Protein 6JL3 (pdb70)

Foldseek 3Di:
DWAKEKEQEPPRDIDIDTHDQFDFPLVVLVVVVVVDVAHSVFKFKADPRDGGDGGGTNVVVVDHHPYYIYIYTD

Radius of gyration: 10.92 Å; Cα contacts (8 Å, |Δi|>4): 133; chains: 1; bounding box: 20×30×27 Å

Organism: Plasmodium falciparum (isolate 3D7) (NCBI:txid36329)

Structure (mmCIF, N/CA/C/O backbone):
data_6JL3
#
_entry.id   6JL3
#
_cell.length_a   70.927
_cell.length_b   70.927
_cell.length_c   28.122
_cell.angle_alpha   90.000
_cell.angle_beta   90.000
_cell.angle_gamma   90.000
#
_symmetry.space_group_name_H-M   'P 41 21 2'
#
loop_
_entity.id
_entity.type
_entity.pdbx_description
1 polymer 'Ubiquitin domain-containing protein DSK2,putative'
2 water water
#
loop_
_atom_site.group_PDB
_atom_site.id
_atom_site.type_symbol
_atom_site.label_atom_id
_atom_site.label_alt_id
_atom_site.label_comp_id
_atom_site.label_asym_id
_atom_site.label_entity_id
_atom_site.label_seq_id
_atom_site.pdbx_PDB_ins_code
_atom_site.Cartn_x
_atom_site.Cartn_y
_atom_site.Cartn_z
_atom_site.occupancy
_atom_site.B_iso_or_equiv
_atom_site.auth_seq_id
_atom_site.auth_comp_id
_atom_site.auth_asym_id
_atom_site.auth_atom_id
_atom_site.pdbx_PDB_model_num
ATOM 1 N N . MET A 1 3 ? 32.381 70.536 17.388 1.00 31.96 3 MET A N 1
ATOM 2 C CA . MET A 1 3 ? 33.685 70.656 16.746 1.00 29.20 3 MET A CA 1
ATOM 3 C C . MET A 1 3 ? 34.169 69.303 16.254 1.00 23.29 3 MET A C 1
ATOM 4 O O . MET A 1 3 ? 33.983 68.273 16.911 1.00 25.57 3 MET A O 1
ATOM 17 N N . VAL A 1 4 ? 34.808 69.312 15.092 1.00 18.54 4 VAL A N 1
ATOM 18 C CA . VAL A 1 4 ? 35.249 68.080 14.460 1.00 15.28 4 VAL A CA 1
ATOM 19 C C . VAL A 1 4 ? 36.763 68.096 14.290 1.00 13.92 4 VAL A C 1
ATOM 20 O O . VAL A 1 4 ? 37.412 69.146 14.275 1.00 17.18 4 VAL A O 1
ATOM 33 N N . ILE A 1 5 ? 37.318 66.888 14.190 1.00 12.23 5 ILE A N 1
ATOM 34 C CA . ILE A 1 5 ? 38.717 66.648 13.882 1.00 11.68 5 ILE A CA 1
ATOM 35 C C . ILE A 1 5 ? 38.765 65.805 12.610 1.00 11.74 5 ILE A C 1
ATOM 36 O O . ILE A 1 5 ? 37.823 65.084 12.281 1.00 12.96 5 ILE A O 1
ATOM 52 N N . ASN A 1 6 ? 39.886 65.883 11.904 1.00 11.35 6 ASN A N 1
ATOM 53 C CA . ASN A 1 6 ? 40.084 65.056 10.724 1.00 11.06 6 ASN A CA 1
ATOM 54 C C . ASN A 1 6 ? 40.815 63.774 11.095 1.00 11.41 6 ASN A C 1
ATOM 55 O O . ASN A 1 6 ? 41.793 63.793 11.847 1.00 13.98 6 ASN A O 1
ATOM 66 N N . VAL A 1 7 ? 40.325 62.657 10.568 1.00 9.95 7 VAL A N 1
ATOM 67 C CA . VAL A 1 7 ? 40.995 61.370 10.670 1.00 10.80 7 VAL A CA 1
ATOM 68 C C . VAL A 1 7 ? 41.087 60.783 9.269 1.00 10.18 7 VAL A C 1
ATOM 69 O O . VAL A 1 7 ? 40.093 60.752 8.531 1.00 11.22 7 VAL A O 1
ATOM 82 N N . SER A 1 8 ? 42.282 60.346 8.895 1.00 10.09 8 SER A N 1
ATOM 83 C CA . SER A 1 8 ? 42.527 59.739 7.601 1.00 10.38 8 SER A CA 1
ATOM 84 C C . SER A 1 8 ? 42.590 58.227 7.749 1.00 10.53 8 SER A C 1
ATOM 85 O O . SER A 1 8 ? 43.016 57.704 8.780 1.00 12.17 8 SER A O 1
ATOM 93 N N . PHE A 1 9 ? 42.167 57.532 6.700 1.00 9.84 9 PHE A N 1
ATOM 94 C CA . PHE A 1 9 ? 42.189 56.082 6.659 1.00 10.08 9 PHE A CA 1
ATOM 95 C C . PHE A 1 9 ? 42.994 55.595 5.469 1.00 10.88 9 PHE A C 1
ATOM 96 O O . PHE A 1 9 ? 42.832 56.091 4.345 1.00 13.51 9 PHE A O 1
ATOM 113 N N . LYS A 1 10 ? 43.858 54.622 5.728 1.00 10.32 10 LYS A N 1
ATOM 114 C CA . LYS A 1 10 ? 44.505 53.821 4.703 1.00 11.00 10 LYS A CA 1
ATOM 115 C C . LYS A 1 10 ? 43.818 52.466 4.710 1.00 10.40 10 LYS A C 1
ATOM 116 O O . LYS A 1 10 ? 43.809 51.775 5.741 1.00 11.99 10 LYS A O 1
ATOM 135 N N . VAL A 1 11 ? 43.216 52.112 3.577 1.00 10.21 11 VAL A N 1
ATOM 136 C CA . VAL A 1 11 ? 42.388 50.924 3.445 1.00 10.67 11 VAL A CA 1
ATOM 137 C C . VAL A 1 11 ? 43.071 49.946 2.503 1.00 11.05 11 VAL A C 1
ATOM 138 O O . VAL A 1 11 ? 43.660 50.351 1.491 1.00 11.50 11 VAL A O 1
ATOM 151 N N . THR A 1 12 ? 42.959 48.651 2.820 1.00 11.02 12 THR A N 1
ATOM 152 C CA . THR A 1 12 ? 43.508 47.615 1.957 1.00 11.79 12 THR A CA 1
ATOM 153 C C . THR A 1 12 ? 43.096 47.863 0.511 1.00 11.85 12 THR A C 1
ATOM 154 O O . THR A 1 12 ? 41.966 48.279 0.224 1.00 13.06 12 THR A O 1
ATOM 165 N N . GLY A 1 13 ? 44.020 47.599 -0.406 1.00 12.62 13 GLY A N 1
ATOM 166 C CA . GLY A 1 13 ? 43.779 47.844 -1.809 1.00 13.38 13 GLY A CA 1
ATOM 167 C C . GLY A 1 13 ? 44.160 49.221 -2.283 1.00 15.04 13 GLY A C 1
ATOM 168 O O . GLY A 1 13 ? 43.667 49.654 -3.332 1.00 16.47 13 GLY A O 1
ATOM 172 N N . GLY A 1 14 ? 45.013 49.928 -1.551 1.00 15.10 14 GLY A N 1
ATOM 173 C CA . GLY A 1 14 ? 45.505 51.215 -2.007 1.00 15.95 14 GLY A CA 1
ATOM 174 C C . GLY A 1 14 ? 44.463 52.310 -2.027 1.00 15.06 14 GLY A C 1
ATOM 175 O O . GLY A 1 14 ? 44.483 53.169 -2.916 1.00 18.36 14 GLY A O 1
ATOM 179 N N . LYS A 1 15 ? 43.561 52.313 -1.056 1.00 12.71 15 LYS A N 1
ATOM 180 C CA . LYS A 1 15 ? 42.488 53.288 -0.973 1.00 11.16 15 LYS A CA 1
ATOM 181 C C . LYS A 1 15 ? 42.717 54.195 0.230 1.00 10.35 15 LYS A C 1
ATOM 182 O O . LYS A 1 15 ? 43.232 53.767 1.273 1.00 12.16 15 LYS A O 1
ATOM 201 N N . GLU A 1 16 ? 42.354 55.4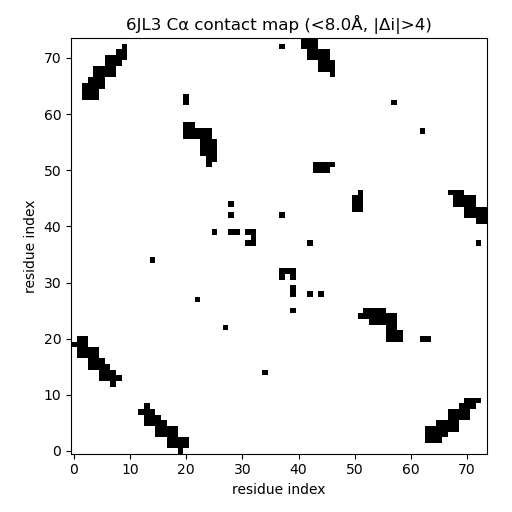64 0.076 1.00 10.02 16 GLU A N 1
ATOM 202 C CA . GLU A 1 16 ? 42.527 56.445 1.135 1.00 10.30 16 GLU A CA 1
ATOM 203 C C . GLU A 1 16 ? 41.366 57.428 1.141 1.00 10.28 16 GLU A C 1
ATOM 204 O O . GLU A 1 16 ? 40.903 57.851 0.079 1.00 11.42 16 GLU A O 1
ATOM 216 N N . PHE A 1 17 ? 40.913 57.791 2.337 1.00 9.88 17 PHE A N 1
ATOM 217 C CA . PHE A 1 17 ? 39.937 58.863 2.494 1.00 10.26 17 PHE A CA 1
ATOM 218 C C . PHE A 1 17 ? 40.137 59.507 3.857 1.00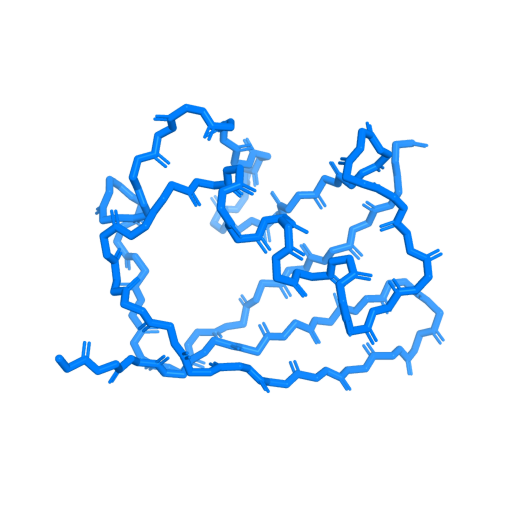 9.90 17 PHE A C 1
ATOM 219 O O . PHE A 1 17 ? 40.713 58.907 4.767 1.00 10.86 17 PHE A O 1
ATOM 236 N N . THR A 1 18 ? 39.647 60.740 3.985 1.00 10.12 18 THR A N 1
ATOM 237 C CA . THR A 1 18 ? 39.689 61.487 5.237 1.00 10.08 18 THR A CA 1
ATOM 238 C C . THR A 1 18 ? 38.276 61.933 5.575 1.00 10.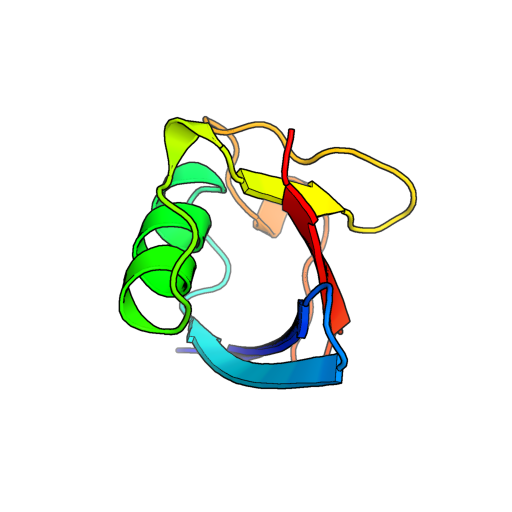74 18 THR A C 1
ATOM 239 O O . THR A 1 18 ? 37.519 62.328 4.685 1.00 12.72 18 THR A O 1
ATOM 250 N N . VAL A 1 19 ? 37.920 61.846 6.860 1.00 10.55 19 VAL A N 1
ATOM 251 C CA . VAL A 1 19 ? 36.627 62.302 7.351 1.00 10.68 19 VAL A CA 1
ATOM 252 C C . VAL A 1 19 ? 36.824 63.269 8.511 1.00 9.93 19 VAL A C 1
ATOM 253 O O . VAL A 1 19 ? 37.835 63.243 9.212 1.00 12.76 19 VAL A O 1
ATOM 266 N N . ALA A 1 20 ? 35.828 64.123 8.707 1.00 10.02 20 ALA A N 1
ATOM 267 C CA . ALA A 1 20 ? 35.774 65.041 9.838 1.00 10.29 20 ALA A CA 1
ATOM 268 C C . ALA A 1 20 ? 34.728 64.508 10.806 1.00 10.53 20 ALA A C 1
ATOM 269 O O . ALA A 1 20 ? 33.551 64.398 10.450 1.00 11.63 20 ALA A O 1
ATOM 276 N N . ILE A 1 21 ? 35.164 64.170 12.016 1.00 11.41 21 ILE A N 1
ATOM 277 C CA . ILE A 1 21 ? 34.337 63.466 12.980 1.00 11.70 21 ILE A CA 1
ATOM 278 C C . ILE A 1 21 ? 34.402 64.171 14.330 1.00 12.52 21 ILE A C 1
ATOM 279 O O . ILE A 1 21 ? 35.374 64.862 14.652 1.00 12.98 21 ILE A O 1
ATOM 295 N N . GLU A 1 22 ? 33.361 63.981 15.127 1.00 13.85 22 GLU A N 1
ATOM 296 C CA . GLU A 1 22 ? 33.426 64.387 16.525 1.00 16.38 22 GLU A CA 1
ATOM 297 C C . GLU A 1 22 ? 34.346 63.426 17.266 1.00 16.11 22 GLU A C 1
ATOM 298 O O . GLU A 1 22 ? 34.212 62.211 17.109 1.00 17.33 22 GLU A O 1
ATOM 310 N N . PRO A 1 23 ? 35.284 63.926 18.083 1.00 16.97 23 PRO A N 1
ATOM 311 C CA . PRO A 1 23 ? 36.287 63.025 18.678 1.00 19.99 23 PRO A CA 1
ATOM 312 C C . PRO A 1 23 ? 35.732 62.028 19.679 1.00 20.78 23 PRO A C 1
ATOM 313 O O . PRO A 1 23 ? 36.448 61.077 20.019 1.00 23.65 23 PRO A O 1
ATOM 324 N N . ASP A 1 24 ? 34.495 62.193 20.150 1.00 19.88 24 ASP A N 1
ATOM 325 C CA . ASP A 1 24 ? 33.941 61.304 21.165 1.00 21.02 24 ASP A CA 1
ATOM 326 C C . ASP A 1 24 ? 32.933 60.296 20.615 1.00 20.80 24 ASP A C 1
ATOM 327 O O . ASP A 1 24 ? 32.277 59.609 21.403 1.00 21.63 24 ASP A O 1
ATOM 336 N N . ILE A 1 25 ? 32.799 60.174 19.293 1.00 15.96 25 ILE A N 1
ATOM 337 C CA . ILE A 1 25 ? 31.964 59.102 18.756 1.00 14.01 25 ILE A CA 1
ATOM 338 C C . ILE A 1 25 ? 32.581 57.753 19.140 1.00 12.57 25 ILE A C 1
ATOM 339 O O . ILE A 1 25 ? 33.751 57.658 19.524 1.00 14.25 25 ILE A O 1
ATOM 355 N N . THR A 1 26 ? 31.783 56.697 19.027 1.00 11.86 26 THR A N 1
ATOM 356 C CA . THR A 1 26 ? 32.312 55.375 19.331 1.00 11.83 26 THR A CA 1
ATOM 357 C C . THR A 1 26 ? 33.011 54.783 18.107 1.00 10.89 26 THR A C 1
ATOM 358 O O . THR A 1 26 ? 32.843 55.241 16.968 1.00 10.94 26 THR A O 1
ATOM 369 N N . VAL A 1 27 ? 33.775 53.715 18.352 1.00 10.62 27 VAL A N 1
ATOM 370 C CA . VAL A 1 27 ? 34.384 52.952 17.264 1.00 11.04 27 VAL A CA 1
ATOM 371 C C . VAL A 1 27 ? 33.323 52.438 16.296 1.00 11.28 27 VAL A C 1
ATOM 372 O O . VAL A 1 27 ? 33.505 52.482 15.072 1.00 10.80 27 VAL A O 1
ATOM 385 N N . LEU A 1 28 ? 32.200 51.946 16.820 1.00 11.16 28 LEU A N 1
ATOM 386 C CA . LEU A 1 28 ? 31.120 51.492 15.948 1.00 11.86 28 LEU A CA 1
ATOM 387 C C . LEU A 1 28 ? 30.582 52.639 15.092 1.00 11.72 28 LEU A C 1
ATOM 388 O O . LEU A 1 28 ? 30.341 52.464 13.889 1.00 11.89 28 LEU A O 1
ATOM 404 N N . ASP A 1 29 ? 30.391 53.821 15.690 1.00 11.44 29 ASP A N 1
ATOM 405 C CA . ASP A 1 29 ? 30.000 54.996 14.912 1.00 12.16 29 ASP A CA 1
ATOM 406 C C . ASP A 1 29 ? 30.987 55.236 13.773 1.00 10.96 29 ASP A C 1
ATOM 407 O O . ASP A 1 29 ? 30.593 55.572 12.648 1.00 11.12 29 ASP A O 1
ATOM 416 N N . LEU A 1 30 ? 32.285 55.123 14.075 1.00 10.14 30 LEU A N 1
ATOM 417 C CA . LEU A 1 30 ? 33.324 55.343 13.074 1.00 10.11 30 LEU A CA 1
ATOM 418 C C . LEU A 1 30 ? 33.278 54.285 11.980 1.00 9.52 30 LEU A C 1
ATOM 419 O O . LEU A 1 30 ? 33.470 54.609 10.806 1.00 10.22 30 LEU A O 1
ATOM 435 N N . LYS A 1 31 ? 33.009 53.023 12.329 1.00 9.77 31 LYS A N 1
ATOM 436 C CA . LYS A 1 31 ? 32.838 51.993 11.309 1.00 10.40 31 LYS A CA 1
ATOM 437 C C . LYS A 1 31 ? 31.656 52.311 10.398 1.00 10.31 31 LYS A C 1
ATOM 438 O O . LYS A 1 31 ? 31.716 52.083 9.183 1.00 10.30 31 LYS A O 1
ATOM 457 N N . LYS A 1 32 ? 30.558 52.814 10.963 1.00 10.27 32 LYS A N 1
ATOM 458 C CA . LYS A 1 32 ? 29.413 53.193 10.139 1.00 10.76 32 LYS A CA 1
ATOM 459 C C . LYS A 1 32 ? 29.796 54.287 9.150 1.00 11.28 32 LYS A C 1
ATOM 460 O O . LYS A 1 32 ? 29.375 54.257 7.985 1.00 11.76 32 LYS A O 1
ATOM 479 N N . ILE A 1 33 ? 30.609 55.254 9.586 1.00 10.19 33 ILE A N 1
ATOM 480 C CA . ILE A 1 33 ? 31.132 56.266 8.675 1.00 10.86 33 ILE A CA 1
ATOM 481 C C . ILE A 1 33 ? 31.989 55.612 7.595 1.00 10.57 33 ILE A C 1
ATOM 482 O O . ILE A 1 33 ? 31.853 55.908 6.401 1.00 10.91 33 ILE A O 1
ATOM 498 N N . CYS A 1 34 ? 32.886 54.708 7.988 1.00 10.21 34 CYS A N 1
ATOM 499 C CA . CYS A 1 34 ? 33.762 54.059 7.019 1.00 10.33 34 CYS A CA 1
ATOM 500 C C . CYS A 1 34 ? 32.957 53.307 5.967 1.00 10.66 34 CYS A C 1
ATOM 501 O O . CYS A 1 34 ? 33.312 53.313 4.778 1.00 10.78 34 CYS A O 1
ATOM 509 N N . ALA A 1 35 ? 31.867 52.648 6.382 1.00 10.47 35 ALA A N 1
ATOM 510 C CA . ALA A 1 35 ? 31.060 51.880 5.442 1.00 11.89 35 ALA A CA 1
ATOM 511 C C . ALA A 1 35 ? 30.359 52.770 4.425 1.00 11.29 35 ALA A C 1
ATOM 512 O O . ALA A 1 35 ? 30.005 52.288 3.347 1.00 13.51 35 ALA A O 1
ATOM 519 N N . GLU A 1 36 ? 30.153 54.046 4.740 1.00 10.88 36 GLU A N 1
ATOM 520 C CA . GLU A 1 36 ? 29.611 55.005 3.785 1.00 11.55 36 GLU A CA 1
ATOM 521 C C . GLU A 1 36 ? 30.681 55.600 2.880 1.00 12.44 36 GLU A C 1
ATOM 522 O O . GLU A 1 36 ? 30.345 56.392 1.992 1.00 15.04 36 GLU A O 1
ATOM 534 N N . HIS A 1 37 ? 31.946 55.209 3.064 1.00 10.94 37 HIS A N 1
ATOM 535 C CA . HIS A 1 37 ? 33.050 55.681 2.239 1.00 11.00 37 HIS A CA 1
ATOM 536 C C . HIS A 1 37 ? 33.782 54.597 1.459 1.00 11.31 37 HIS A C 1
ATOM 537 O O . HIS A 1 37 ? 34.420 54.925 0.454 1.00 13.82 37 HIS A O 1
ATOM 551 N N . VAL A 1 38 ? 33.728 53.331 1.885 1.00 10.80 38 VAL A N 1
ATOM 552 C CA . VAL A 1 38 ? 34.402 52.232 1.206 1.00 10.91 38 VAL A CA 1
ATOM 553 C C . VAL A 1 38 ? 33.511 51.001 1.283 1.00 11.78 38 VAL A C 1
ATOM 554 O O . VAL A 1 38 ? 32.619 50.900 2.127 1.00 13.58 38 VAL A O 1
ATOM 567 N N . ASP A 1 39 ? 33.779 50.048 0.390 1.00 12.82 39 ASP A N 1
ATOM 568 C CA . ASP A 1 39 ? 32.936 48.863 0.239 1.00 14.73 39 ASP A CA 1
ATOM 569 C C . ASP A 1 39 ? 33.378 47.743 1.180 1.00 15.48 39 ASP A C 1
ATOM 570 O O . ASP A 1 39 ? 33.731 46.640 0.758 1.00 17.28 39 ASP A O 1
ATOM 579 N N . ILE A 1 40 ? 33.354 48.041 2.484 1.00 14.13 40 ILE A N 1
ATOM 580 C CA . ILE A 1 40 ? 33.570 47.048 3.523 1.00 14.05 40 ILE A CA 1
ATOM 581 C C . ILE A 1 40 ? 32.439 47.208 4.528 1.00 13.92 40 ILE A C 1
ATOM 582 O O . ILE A 1 40 ? 32.316 48.267 5.154 1.00 14.25 40 ILE A O 1
ATOM 598 N N . PRO A 1 41 ? 31.586 46.203 4.726 1.00 14.70 41 PRO A N 1
ATOM 599 C CA . PRO A 1 41 ? 30.485 46.349 5.682 1.00 16.20 41 PRO A CA 1
ATOM 600 C C . PRO A 1 41 ? 31.010 46.393 7.107 1.00 14.02 41 PRO A C 1
ATOM 601 O O . PRO A 1 41 ? 32.093 45.896 7.424 1.00 13.80 41 PRO A O 1
ATOM 612 N N . VAL A 1 42 ? 30.201 46.992 7.982 1.00 14.87 42 VAL A N 1
ATOM 613 C CA . VAL A 1 42 ? 30.641 47.268 9.349 1.00 14.85 42 VAL A CA 1
ATOM 614 C C . VAL A 1 42 ? 31.190 46.014 10.012 1.00 13.70 42 VAL A C 1
ATOM 615 O O . VAL A 1 42 ? 32.239 46.042 10.666 1.00 13.80 42 VAL A O 1
ATOM 628 N N . GLU A 1 43 ? 30.477 44.902 9.877 1.00 14.01 43 GLU A N 1
ATOM 629 C CA . GLU A 1 43 ? 30.835 43.690 10.601 1.00 15.34 43 GLU A CA 1
ATOM 630 C C . GLU A 1 43 ? 32.144 43.076 10.118 1.00 15.35 43 GLU A C 1
ATOM 631 O O . GLU A 1 43 ? 32.752 42.297 10.859 1.00 17.20 43 GLU A O 1
ATOM 643 N N . ALA A 1 44 ? 32.602 43.413 8.912 1.00 14.32 44 ALA A N 1
ATOM 644 C CA . ALA A 1 44 ? 33.871 42.902 8.402 1.00 14.86 44 ALA A CA 1
ATOM 645 C C . ALA A 1 44 ? 35.041 43.839 8.665 1.00 13.34 44 ALA A C 1
ATOM 646 O O . ALA A 1 44 ? 36.188 43.468 8.397 1.00 17.09 44 ALA A O 1
ATOM 653 N N . GLN A 1 45 ? 34.781 45.044 9.163 1.00 11.36 45 GLN A N 1
ATOM 654 C CA . GLN A 1 45 ? 35.834 46.024 9.343 1.00 10.45 45 GLN A CA 1
ATOM 655 C C . GLN A 1 45 ? 36.620 45.787 10.618 1.00 10.85 45 GLN A C 1
ATOM 656 O O . GLN A 1 45 ? 36.051 45.500 11.680 1.00 12.04 45 GLN A O 1
ATOM 670 N N . ARG A 1 46 ? 37.931 45.987 10.526 1.00 9.83 46 ARG A N 1
ATOM 671 C CA . ARG A 1 46 ? 38.789 46.085 11.704 1.00 10.07 46 ARG A CA 1
ATOM 672 C C . ARG A 1 46 ? 39.560 47.392 11.580 1.00 10.09 46 ARG A C 1
ATOM 673 O O . ARG A 1 46 ? 40.265 47.609 10.580 1.00 10.51 46 ARG A O 1
ATOM 694 N N . ILE A 1 47 ? 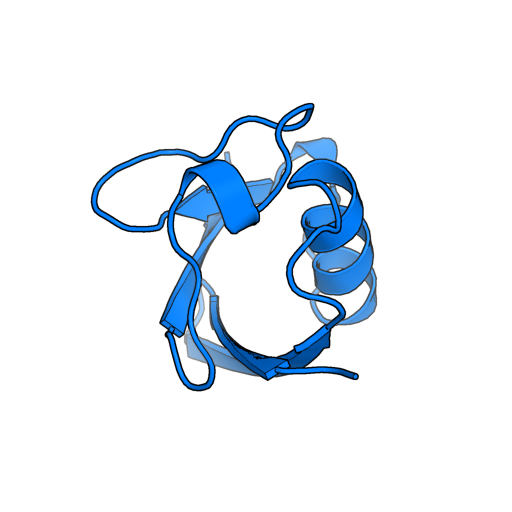39.381 48.286 12.555 1.00 9.14 47 ILE A N 1
ATOM 695 C CA . ILE A 1 47 ? 40.093 49.558 12.587 1.00 9.05 47 ILE A CA 1
ATOM 696 C C . ILE A 1 47 ? 41.328 49.396 13.461 1.00 9.23 47 ILE A C 1
ATOM 697 O O . ILE A 1 47 ? 41.227 49.014 14.641 1.00 9.66 47 ILE A O 1
ATOM 713 N N . ILE A 1 48 ? 42.495 49.679 12.878 1.00 8.91 48 ILE A N 1
ATOM 714 C CA . ILE A 1 48 ? 43.790 49.480 13.518 1.00 9.08 48 ILE A CA 1
ATOM 715 C C . ILE A 1 48 ? 44.383 50.851 13.813 1.00 8.82 48 ILE A C 1
ATOM 716 O O . ILE A 1 48 ? 44.531 51.678 12.909 1.00 9.29 48 ILE A O 1
ATOM 732 N N . PHE A 1 49 ? 44.746 51.076 15.071 1.00 9.35 49 PHE A N 1
ATOM 733 C CA . PHE A 1 49 ? 45.254 52.368 15.526 1.00 9.24 49 PHE A CA 1
ATOM 734 C C . PHE A 1 49 ? 46.061 52.123 16.789 1.00 9.47 49 PHE A C 1
ATOM 735 O O . PHE A 1 49 ? 45.635 51.352 17.661 1.00 9.55 49 PHE A O 1
ATOM 752 N N . LYS A 1 50 ? 47.244 52.731 16.860 1.00 10.22 50 LYS A N 1
ATOM 753 C CA . LYS A 1 50 ? 48.118 52.585 18.030 1.00 10.57 50 LYS A CA 1
ATOM 754 C C . LYS A 1 50 ? 48.365 51.117 18.375 1.00 11.47 50 LYS A C 1
ATOM 755 O O . LYS A 1 50 ? 48.409 50.721 19.547 1.00 12.81 50 LYS A O 1
ATOM 774 N N . GLY A 1 51 ? 48.541 50.304 17.336 1.00 10.72 51 GLY A N 1
ATOM 775 C CA . GLY A 1 51 ? 48.896 48.914 17.510 1.00 12.79 51 GLY A CA 1
ATOM 776 C C . GLY A 1 51 ? 47.776 48.039 18.008 1.00 12.64 51 GLY A C 1
ATOM 777 O O . GLY A 1 51 ? 48.033 46.925 18.476 1.00 17.40 51 GLY A O 1
ATOM 781 N N . LYS A 1 52 ? 46.538 48.502 17.921 1.00 10.83 52 LYS A N 1
ATOM 782 C CA . LYS A 1 52 ? 45.415 47.766 18.465 1.00 11.72 52 LYS A CA 1
ATOM 783 C C . LYS A 1 52 ? 44.258 47.708 17.481 1.00 10.64 52 LYS A C 1
ATOM 784 O O . LYS A 1 52 ? 44.108 48.568 16.611 1.00 10.67 52 LYS A O 1
ATOM 803 N N . ILE A 1 53 ? 43.434 46.680 17.654 1.00 10.46 53 ILE A N 1
ATOM 804 C CA . ILE A 1 53 ? 42.126 46.590 17.021 1.00 10.49 53 ILE A CA 1
ATOM 805 C C . ILE A 1 53 ? 41.153 47.338 17.927 1.00 11.04 53 ILE A C 1
ATOM 806 O O . ILE A 1 53 ? 40.895 46.905 19.051 1.00 11.84 53 ILE A O 1
ATOM 822 N N . LEU A 1 54 ? 40.626 48.470 17.463 1.00 10.15 54 LEU A N 1
ATOM 823 C CA . LEU A 1 54 ? 39.780 49.279 18.330 1.00 10.21 54 LEU A CA 1
ATOM 824 C C . LEU A 1 54 ? 38.446 48.582 18.585 1.00 10.70 54 LEU A C 1
ATOM 825 O O . LEU A 1 54 ? 37.925 47.860 17.733 1.00 11.74 54 LEU A O 1
ATOM 841 N N . LYS A 1 55 ? 37.891 48.817 19.777 1.00 11.66 55 LYS A N 1
ATOM 842 C CA . LYS A 1 55 ? 36.720 48.092 20.271 1.00 12.36 55 LYS A CA 1
ATOM 843 C C . LYS A 1 55 ? 35.432 48.889 20.061 1.00 11.70 55 LYS A C 1
ATOM 844 O O . LYS A 1 55 ? 35.331 50.046 20.486 1.00 11.70 55 LYS A O 1
ATOM 863 N N . ASP A 1 56 ? 34.426 48.221 19.485 1.00 13.35 56 ASP A N 1
ATOM 864 C CA . ASP A 1 56 ? 33.220 48.865 18.967 1.00 13.59 56 ASP A CA 1
ATOM 865 C C . ASP A 1 56 ? 32.574 49.834 19.950 1.00 13.49 56 ASP A C 1
ATOM 866 O O . ASP A 1 56 ? 32.132 50.923 19.564 1.00 13.34 56 ASP A O 1
ATOM 875 N N . LYS A 1 57 ? 32.397 49.410 21.202 1.00 13.79 57 LYS A N 1
ATOM 876 C CA . LYS A 1 57 ? 31.574 50.178 22.136 1.00 14.38 57 LYS A CA 1
ATOM 877 C C . LYS A 1 57 ? 32.299 51.374 22.733 1.00 13.85 57 LYS A C 1
ATOM 878 O O . LYS A 1 57 ? 31.672 52.167 23.443 1.00 17.53 57 LYS A O 1
ATOM 897 N N . GLU A 1 58 ? 33.580 51.547 22.442 1.00 12.25 58 GLU A N 1
ATOM 898 C CA . GLU A 1 58 ? 34.376 52.548 23.127 1.00 12.41 58 GLU A CA 1
ATOM 899 C C . GLU A 1 58 ? 34.420 53.865 22.371 1.00 12.08 58 GLU A C 1
ATOM 900 O O . GLU A 1 58 ? 34.479 53.897 21.131 1.00 13.54 58 GLU A O 1
ATOM 912 N N A SER A 1 59 ? 34.392 54.961 23.125 0.58 12.22 59 SER A N 1
ATOM 913 N N B SER A 1 59 ? 34.398 54.961 23.121 0.42 12.40 59 SER A N 1
ATOM 914 C CA A SER A 1 59 ? 34.600 56.287 22.561 0.58 12.25 59 SER A CA 1
ATOM 915 C CA B SER A 1 59 ? 34.592 56.278 22.535 0.42 12.81 59 SER A CA 1
ATOM 916 C C A SER A 1 59 ? 36.037 56.434 22.079 0.58 11.26 59 SER A C 1
ATOM 917 C C B SER A 1 59 ? 36.034 56.439 22.078 0.42 11.79 59 SER A C 1
ATOM 918 O O A SER A 1 59 ? 36.976 55.968 22.733 0.58 12.17 59 SER A O 1
ATOM 919 O O B SER A 1 59 ? 36.969 55.981 22.742 0.42 12.20 59 SER A O 1
ATOM 934 N N . LEU A 1 60 ? 36.209 57.115 20.938 1.00 11.94 60 LEU A N 1
ATOM 935 C CA . LEU A 1 60 ? 37.547 57.309 20.392 1.00 11.52 60 LEU A CA 1
ATOM 936 C C . LEU A 1 60 ? 38.444 58.089 21.342 1.00 11.53 60 LEU A C 1
ATOM 937 O O . LEU A 1 60 ? 39.671 57.946 21.285 1.00 12.30 60 LEU A O 1
ATOM 953 N N . THR A 1 61 ? 37.863 58.930 22.198 1.00 12.55 61 THR A N 1
ATOM 954 C CA . THR A 1 61 ? 38.671 59.674 23.162 1.00 12.99 61 THR A CA 1
ATOM 955 C C . THR A 1 61 ? 39.470 58.745 24.066 1.00 11.14 61 THR A C 1
ATOM 956 O O . THR A 1 61 ? 40.560 59.111 24.505 1.00 11.71 61 THR A O 1
ATOM 967 N N . LEU A 1 62 ? 38.965 57.538 24.335 1.00 10.52 62 LEU A N 1
ATOM 968 C CA . LEU A 1 62 ? 39.706 56.608 25.177 1.00 10.29 62 LEU A CA 1
ATOM 969 C C . LEU A 1 62 ? 41.066 56.276 24.583 1.00 9.67 62 LEU A C 1
ATOM 970 O O . LEU A 1 62 ? 42.007 55.951 25.317 1.00 10.91 62 LEU A O 1
ATOM 986 N N . TYR A 1 63 ? 41.180 56.334 23.262 1.00 9.69 63 TYR A N 1
ATOM 987 C CA . TYR A 1 63 ? 42.403 55.992 22.557 1.00 10.80 63 TYR A CA 1
ATOM 988 C C . TYR A 1 63 ? 43.242 57.214 22.202 1.00 11.01 63 TYR A C 1
ATOM 989 O O . TYR A 1 63 ? 44.276 57.073 21.535 1.00 12.91 63 TYR A O 1
ATOM 1007 N N . GLY A 1 64 ? 42.830 58.402 22.634 1.00 11.41 64 GLY A N 1
ATOM 1008 C CA . GLY A 1 64 ? 43.599 59.599 22.372 1.00 12.88 64 GLY A CA 1
ATOM 1009 C C . GLY A 1 64 ? 43.643 60.025 20.922 1.00 12.92 64 GLY A C 1
ATOM 1010 O O . GLY A 1 64 ? 44.654 60.581 20.486 1.00 14.71 64 GLY A O 1
ATOM 1014 N N . VAL A 1 65 ? 42.566 59.797 20.167 1.00 12.23 65 VAL A N 1
ATOM 1015 C CA . VAL A 1 65 ? 42.546 60.189 18.763 1.00 12.15 65 VAL A CA 1
ATOM 1016 C C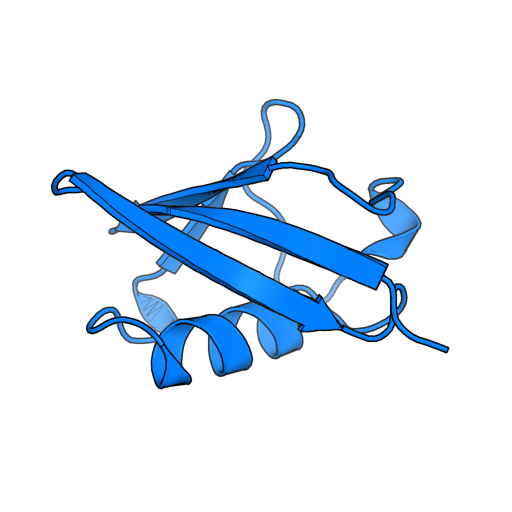 . VAL A 1 65 ? 42.737 61.692 18.663 1.00 13.23 65 VAL A C 1
ATOM 1017 O O . VAL A 1 65 ? 42.182 62.466 19.454 1.00 18.54 65 VAL A O 1
ATOM 1030 N N . ALA A 1 66 ? 43.523 62.114 17.683 1.00 11.13 66 ALA A N 1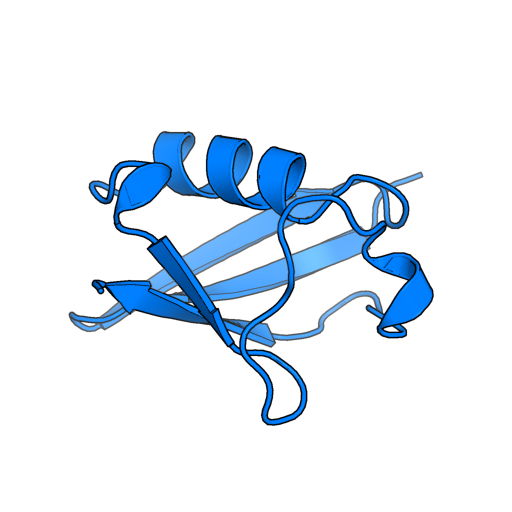
ATOM 1031 C CA . ALA A 1 66 ? 43.878 63.517 17.520 1.00 11.45 66 ALA A CA 1
ATOM 1032 C C . ALA A 1 66 ? 43.705 63.941 16.069 1.00 10.14 66 ALA A C 1
ATOM 1033 O O . ALA A 1 66 ? 43.822 63.131 15.145 1.00 10.41 66 ALA A O 1
ATOM 1040 N N . ASP A 1 67 ? 43.440 65.230 15.889 1.00 9.76 67 ASP A N 1
ATOM 1041 C CA . ASP A 1 67 ? 43.253 65.831 14.572 1.00 10.25 67 ASP A CA 1
ATOM 1042 C C . ASP A 1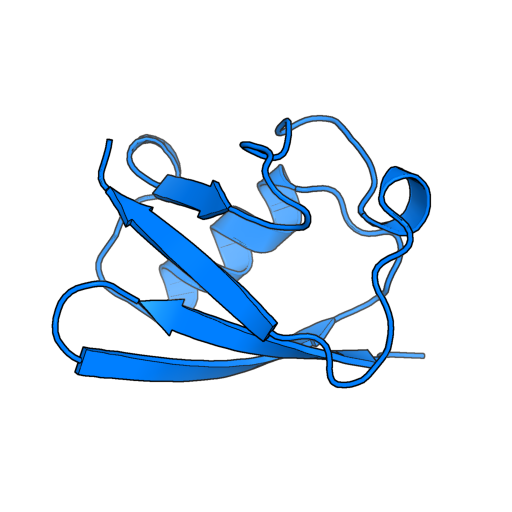 67 ? 44.454 65.566 13.679 1.00 9.66 67 ASP A C 1
ATOM 1043 O O . ASP A 1 67 ? 45.589 65.917 14.021 1.00 12.03 67 ASP A O 1
ATOM 1052 N N . GLY A 1 68 ? 44.197 64.926 12.542 1.00 10.12 68 GLY A N 1
ATOM 1053 C CA . GLY A 1 68 ? 45.229 64.595 11.581 1.00 10.64 68 GLY A CA 1
ATOM 1054 C C . GLY A 1 68 ? 45.737 63.172 11.662 1.00 10.64 68 GLY A C 1
ATOM 1055 O O . GLY A 1 68 ? 46.507 62.763 10.788 1.00 12.11 68 GLY A O 1
ATOM 1059 N N . ASN A 1 69 ? 45.335 62.410 12.677 1.00 9.62 69 ASN A N 1
ATOM 1060 C CA . ASN A 1 69 ? 45.798 61.036 12.800 1.00 10.16 69 ASN A CA 1
ATOM 1061 C C . ASN A 1 69 ? 45.355 60.203 11.599 1.00 10.21 69 ASN A C 1
ATOM 1062 O O . ASN A 1 69 ? 44.320 60.463 10.977 1.00 11.47 69 ASN A O 1
ATOM 1073 N N . THR A 1 70 ? 46.137 59.168 11.311 1.00 10.36 70 THR A N 1
ATOM 1074 C CA . THR A 1 70 ? 45.809 58.167 10.310 1.00 11.15 70 THR A CA 1
ATOM 1075 C C . THR A 1 70 ? 45.579 56.830 11.002 1.00 11.00 70 THR A C 1
ATOM 1076 O O . THR A 1 70 ? 46.315 56.453 11.915 1.00 14.55 70 THR A O 1
ATOM 1087 N N . MET A 1 71 ? 44.531 56.137 10.585 1.00 9.33 71 MET A N 1
ATOM 1088 C CA . MET A 1 71 ? 44.234 54.783 11.014 1.00 9.47 71 MET A CA 1
ATOM 1089 C C . MET A 1 71 ? 44.248 53.880 9.790 1.00 9.44 71 MET A C 1
ATOM 1090 O O . MET A 1 71 ? 44.156 54.341 8.649 1.00 10.57 71 MET A O 1
ATOM 1104 N N . HIS A 1 72 ? 44.366 52.581 10.028 1.00 8.79 72 HIS A N 1
ATOM 1105 C CA . HIS A 1 72 ? 44.232 51.605 8.964 1.00 9.08 72 HIS A CA 1
ATOM 1106 C C . HIS A 1 72 ? 42.901 50.891 9.093 1.00 9.20 72 HIS A C 1
ATOM 1107 O O . HIS A 1 72 ? 42.423 50.626 10.198 1.00 10.74 72 HIS A O 1
ATOM 1121 N N . LEU A 1 73 ? 42.308 50.587 7.957 1.00 9.19 73 LEU A N 1
ATOM 1122 C CA . LEU A 1 73 ? 41.076 49.815 7.881 1.00 9.32 73 LEU A CA 1
ATOM 1123 C C . LEU A 1 73 ? 41.357 48.562 7.067 1.00 9.47 73 LEU A C 1
ATOM 1124 O O . LEU A 1 73 ? 41.784 48.648 5.906 1.00 10.70 73 LEU A O 1
ATOM 1140 N N . VAL A 1 74 ? 41.144 47.404 7.684 1.00 9.98 74 VAL A N 1
ATOM 1141 C CA . VAL A 1 74 ? 41.362 46.116 7.046 1.00 10.83 74 VAL A CA 1
ATOM 1142 C C . VAL A 1 74 ? 40.103 45.270 7.207 1.00 11.53 74 VAL A C 1
ATOM 1143 O O . VAL A 1 74 ? 39.207 45.585 7.995 1.00 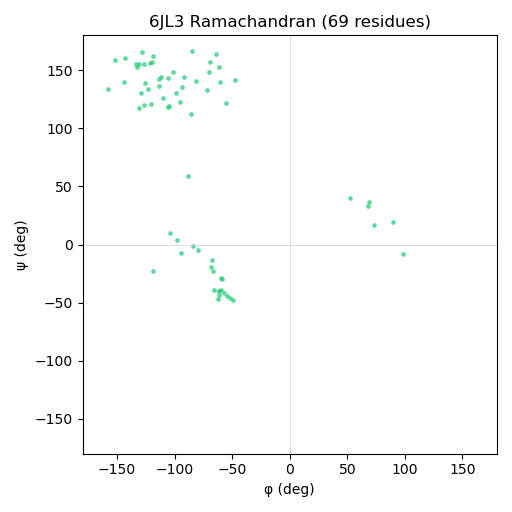12.27 74 VAL A O 1
ATOM 1156 N N . ARG A 1 75 ? 40.039 44.201 6.423 1.00 13.33 75 ARG A N 1
ATOM 1157 C CA . ARG A 1 75 ? 38.941 43.256 6.486 1.00 15.39 75 ARG A CA 1
ATOM 1158 C C . ARG A 1 75 ? 39.275 42.123 7.444 1.00 19.21 75 ARG A C 1
ATOM 1159 O O . ARG A 1 75 ? 40.423 41.679 7.530 1.00 26.44 75 ARG A O 1
ATOM 1180 N N . SER A 1 76 ? 38.253 41.646 8.150 1.00 19.96 76 SER A N 1
ATOM 1181 C CA . SER A 1 76 ? 38.374 40.446 8.968 1.00 25.83 76 SER A CA 1
ATOM 1182 C C . SER A 1 76 ? 38.991 39.348 8.122 1.00 26.13 76 SER A C 1
ATOM 1183 O O . SER A 1 76 ? 38.453 39.007 7.069 1.00 27.23 76 SER A O 1
#

CATH classification: 3.10.20.90

B-factor: mean 16.99, std 6.99, range [8.79, 54.2]

Secondary structure (DSSP, 8-state):
--EEEEEEETTTEEEEEEE-TT-BHHHHHHHHHTTSS--GGGEEEEETTEE--TTSBGGGGT--TT-EEEEEE-

Solvent-accessible surface area: 4433 Å² total; per-residue (Å²): 214,83,27,71,0,31,1,102,7,88,67,82,93,132,31,76,14,64,4,86,43,94,26,41,0,60,57,0,14,109,46,0,38,154,95,21,123,6,73,28,143,19,0,79,0,50,16,122,77,96,97,3,131,56,189,72,28,0,72,121,34,42,16,49,96,53,43,60,1,89,0,54,131,94

Sequence (74 aa):
MVINVSFKVTGGKEFTVAIEPDITVLDLKKICAEHVDIPVEAQRIIFKGKILKDKESSLTLYGVADGNTMHLVRS

InterPro domains:
  IPR000626 Ubiquitin-like domain [PF00240] (7-74)
  IPR000626 Ubiquitin-like domain [PS50053] (3-72)
  IPR000626 Ubiquitin-like domain [SM00213] (3-74)
  IPR009060 UBA-like superfamily [SSF46934] (342-384)
  IPR015496 Ubiquilin [PTHR10677] (2-384)
  IPR015940 Ubiquitin-associated domain [PF00627] (346-381)
  IPR015940 Ubiquitin-associated domain [PS50030] (341-385)
  IPR015940 Ubiquitin-associated domain [SM00165] (346-384)
  IPR029071 Ubiquitin-like domain superfamily [SSF54236] (2-78)

Nearest PDB structures (foldseek):
  6jl3-assembly1_A  TM=1.014E+00  e=1.137E-15  Plasmodium falciparum 3D7
  4fjv-assembly1_B  TM=9.533E-01  e=2.227E-08  Homo sapiens
  8cmr-assembly1_B  TM=9.511E-01  e=2.227E-08  Homo sapiens
  5v5g-assembly2_D  TM=9.636E-01  e=3.992E-08  synthetic construct
  3dvn-assembly2_U  TM=9.468E-01  e=4.259E-08  Homo sapiens